Protein AF-A0A9J5Z2R6-F1 (afdb_monomer_lite)

Foldseek 3Di:
DVVVLVVQVVCCVVVVDQGWDWADDPPDPGTDIPPDDVSNVVVVVVLVPDDPCVNPVPDDDPDPPDD

Organism: Solanum commersonii (NCBI:txid4109)

Structure (mmCIF, N/CA/C/O backbone):
data_AF-A0A9J5Z2R6-F1
#
_entry.id   AF-A0A9J5Z2R6-F1
#
loop_
_atom_site.group_PDB
_atom_site.id
_atom_site.type_symbol
_atom_site.label_atom_id
_atom_site.label_alt_id
_atom_site.label_comp_id
_atom_site.label_asym_id
_atom_site.label_entity_id
_atom_site.label_seq_id
_atom_site.pdbx_PDB_ins_code
_atom_site.Cartn_x
_atom_site.Cartn_y
_atom_site.Cartn_z
_atom_site.occupancy
_atom_site.B_iso_or_equiv
_atom_site.auth_seq_id
_atom_site.auth_comp_id
_atom_site.auth_asym_id
_atom_site.auth_atom_id
_atom_site.pdbx_PDB_model_num
ATOM 1 N N . MET A 1 1 ? 10.952 1.083 -9.227 1.00 70.75 1 MET A N 1
ATOM 2 C CA . MET A 1 1 ? 9.547 0.608 -9.173 1.00 70.75 1 MET A CA 1
ATOM 3 C C . MET A 1 1 ? 9.401 -0.797 -8.586 1.00 70.75 1 MET A C 1
ATOM 5 O O . MET A 1 1 ? 8.644 -0.947 -7.639 1.00 70.75 1 MET A O 1
ATOM 9 N N . LYS A 1 2 ? 10.143 -1.806 -9.082 1.00 80.50 2 LYS A N 1
ATOM 10 C CA . LYS A 1 2 ? 10.059 -3.201 -8.594 1.00 80.50 2 LYS A CA 1
ATOM 11 C C . LYS A 1 2 ? 10.258 -3.344 -7.074 1.00 80.50 2 LYS A C 1
ATOM 13 O O . LYS A 1 2 ? 9.530 -4.096 -6.445 1.00 80.50 2 LYS A O 1
ATOM 18 N N . GLY A 1 3 ? 11.193 -2.586 -6.490 1.00 90.12 3 GLY A N 1
ATOM 19 C CA . GLY A 1 3 ? 11.458 -2.619 -5.045 1.00 90.12 3 GLY A CA 1
ATOM 20 C C . GLY A 1 3 ? 10.270 -2.179 -4.182 1.00 90.12 3 GLY A C 1
ATOM 21 O O . GLY A 1 3 ? 9.914 -2.890 -3.251 1.00 90.12 3 GLY A O 1
ATOM 22 N N . LEU A 1 4 ? 9.620 -1.059 -4.527 1.00 90.12 4 LEU A N 1
ATOM 23 C CA . LEU A 1 4 ? 8.455 -0.558 -3.788 1.00 90.12 4 LEU A CA 1
ATOM 24 C C . LEU A 1 4 ? 7.287 -1.546 -3.856 1.00 90.12 4 LEU A C 1
ATOM 26 O O . LEU A 1 4 ? 6.734 -1.892 -2.825 1.00 90.12 4 LEU A O 1
ATOM 30 N N . LEU A 1 5 ? 6.971 -2.058 -5.050 1.00 92.19 5 LEU A N 1
ATOM 31 C CA . LEU A 1 5 ? 5.888 -3.033 -5.223 1.00 92.19 5 LEU A CA 1
ATOM 32 C C . LEU A 1 5 ? 6.150 -4.336 -4.456 1.00 92.19 5 LEU A C 1
ATOM 34 O O . LEU A 1 5 ? 5.236 -4.862 -3.833 1.00 92.19 5 LEU A O 1
ATOM 38 N N . LYS A 1 6 ? 7.401 -4.822 -4.441 1.00 94.94 6 LYS A N 1
ATOM 39 C CA . LYS A 1 6 ? 7.782 -5.989 -3.632 1.00 94.94 6 LYS A CA 1
ATOM 40 C C . LYS A 1 6 ? 7.565 -5.726 -2.142 1.00 94.94 6 LYS A C 1
ATOM 42 O O . LYS A 1 6 ? 7.031 -6.576 -1.447 1.00 94.94 6 LYS A O 1
ATOM 47 N N . LYS A 1 7 ? 7.952 -4.543 -1.654 1.00 94.75 7 LYS A N 1
ATOM 48 C CA . LYS A 1 7 ? 7.747 -4.156 -0.252 1.00 94.75 7 LYS A CA 1
ATOM 49 C C . LYS A 1 7 ? 6.266 -4.009 0.101 1.00 94.75 7 LYS A C 1
ATOM 51 O O . LYS A 1 7 ? 5.878 -4.433 1.183 1.00 94.75 7 LYS A O 1
ATOM 56 N N . SER A 1 8 ? 5.446 -3.478 -0.807 1.00 94.44 8 SER A N 1
ATOM 57 C CA . SER A 1 8 ? 3.988 -3.430 -0.641 1.00 94.44 8 SER A CA 1
ATOM 58 C C . SER A 1 8 ? 3.382 -4.830 -0.518 1.00 94.44 8 SER A C 1
ATOM 60 O O . SER A 1 8 ? 2.526 -5.048 0.335 1.00 94.44 8 SER A O 1
ATOM 62 N N . ASP A 1 9 ? 3.842 -5.781 -1.333 1.00 95.31 9 ASP A N 1
ATOM 63 C CA . ASP A 1 9 ? 3.378 -7.172 -1.294 1.00 95.31 9 ASP A CA 1
ATOM 64 C C . ASP A 1 9 ? 3.849 -7.919 -0.033 1.00 95.31 9 ASP A C 1
ATOM 66 O O . ASP A 1 9 ? 3.059 -8.612 0.608 1.00 95.31 9 ASP A O 1
ATOM 70 N N . GLU A 1 10 ? 5.103 -7.703 0.385 1.00 97.00 10 GLU A N 1
ATOM 71 C CA . GLU A 1 10 ? 5.642 -8.207 1.656 1.00 97.00 10 GLU A CA 1
ATOM 72 C C . GLU A 1 10 ? 4.830 -7.681 2.850 1.00 97.00 10 GLU A C 1
ATOM 74 O O . GLU A 1 10 ? 4.433 -8.471 3.699 1.00 97.00 10 GLU A O 1
ATOM 79 N N . LEU A 1 11 ? 4.528 -6.377 2.907 1.00 95.38 11 LEU A N 1
ATOM 80 C CA . LEU A 1 11 ? 3.719 -5.777 3.978 1.00 95.38 11 LEU A CA 1
ATOM 81 C C . LEU A 1 11 ? 2.302 -6.343 4.019 1.00 95.38 11 LEU A C 1
ATOM 83 O O . LEU A 1 11 ? 1.828 -6.742 5.080 1.00 95.38 11 LEU A O 1
ATOM 87 N N . LYS A 1 12 ? 1.644 -6.405 2.857 1.00 95.06 12 LYS A N 1
ATOM 88 C CA . LYS A 1 12 ? 0.312 -6.997 2.727 1.00 95.06 12 LYS A CA 1
ATOM 89 C C . LYS A 1 12 ? 0.301 -8.431 3.264 1.00 95.06 12 LYS A C 1
ATOM 91 O O . LYS A 1 12 ? -0.593 -8.786 4.018 1.00 95.06 12 LYS A O 1
ATOM 96 N N . THR A 1 13 ? 1.296 -9.235 2.886 1.00 96.19 13 THR A N 1
ATOM 97 C CA . THR A 1 13 ? 1.356 -10.667 3.216 1.00 96.19 13 THR A CA 1
ATOM 98 C C . THR A 1 13 ? 1.762 -10.924 4.666 1.00 96.19 13 THR A C 1
ATOM 100 O O . THR A 1 13 ? 1.160 -11.760 5.328 1.00 96.19 13 THR A O 1
ATOM 103 N N . LEU A 1 14 ? 2.784 -10.229 5.172 1.00 98.12 14 LEU A N 1
ATOM 104 C CA . LEU A 1 14 ? 3.340 -10.480 6.506 1.00 98.12 14 LEU A CA 1
ATOM 105 C C . LEU A 1 14 ? 2.492 -9.880 7.627 1.00 98.12 14 LEU A C 1
ATOM 107 O O . LEU A 1 14 ? 2.496 -10.410 8.735 1.00 98.12 14 LEU A O 1
ATOM 111 N N . CYS A 1 15 ? 1.806 -8.769 7.360 1.00 96.00 15 CYS A N 1
ATOM 112 C CA . CYS A 1 15 ? 1.013 -8.069 8.368 1.00 96.00 15 CYS A CA 1
ATOM 113 C C . CYS A 1 15 ? -0.497 -8.294 8.219 1.00 96.00 15 CYS A C 1
ATOM 115 O O . CYS A 1 15 ? -1.236 -7.817 9.072 1.00 96.00 15 CYS A O 1
ATOM 117 N N . ASP A 1 16 ? -0.942 -8.983 7.163 1.00 95.00 16 ASP A N 1
ATOM 118 C CA . ASP A 1 16 ? -2.359 -9.191 6.827 1.00 95.00 16 ASP A CA 1
ATOM 119 C C . ASP A 1 16 ? -3.167 -7.878 6.801 1.00 95.00 16 ASP A C 1
ATOM 121 O O . ASP A 1 16 ? -4.198 -7.710 7.450 1.00 95.00 16 ASP A O 1
ATOM 125 N N . VAL A 1 17 ? -2.645 -6.891 6.067 1.00 91.94 17 VAL A N 1
ATOM 126 C CA . VAL A 1 17 ? -3.244 -5.552 5.951 1.00 91.94 17 VAL A CA 1
ATOM 127 C C . VAL A 1 17 ? -3.585 -5.202 4.506 1.00 91.94 17 VAL A C 1
ATOM 129 O O . VAL A 1 17 ? -2.922 -5.627 3.559 1.00 91.94 17 VAL A O 1
ATOM 132 N N . GLU A 1 18 ? -4.607 -4.361 4.323 1.00 92.00 18 GLU A N 1
ATOM 133 C CA . GLU A 1 18 ? -4.942 -3.791 3.016 1.00 92.00 18 GLU A CA 1
ATOM 134 C C . GLU A 1 18 ? -3.862 -2.771 2.609 1.00 92.00 18 GLU A C 1
ATOM 136 O O . GLU A 1 18 ? -3.700 -1.729 3.244 1.00 92.00 18 GLU A O 1
ATOM 141 N N . VAL A 1 19 ? -3.113 -3.070 1.541 1.00 94.38 19 VAL A N 1
ATOM 142 C CA . VAL A 1 19 ? -2.083 -2.179 0.981 1.00 94.38 19 VAL A CA 1
ATOM 143 C C . VAL A 1 19 ? -2.456 -1.799 -0.445 1.00 94.38 19 VAL A C 1
ATOM 145 O O . VAL A 1 19 ? -2.599 -2.665 -1.308 1.00 94.38 19 VAL A O 1
ATOM 148 N N . ALA A 1 20 ? -2.545 -0.495 -0.705 1.00 94.94 20 ALA A N 1
ATOM 149 C CA . ALA A 1 20 ? -2.722 0.067 -2.039 1.00 94.94 20 ALA A CA 1
ATOM 150 C C . ALA A 1 20 ? -1.511 0.928 -2.416 1.00 94.94 20 ALA A C 1
ATOM 152 O O . ALA A 1 20 ? -0.984 1.685 -1.602 1.00 94.94 20 ALA A O 1
ATOM 153 N N . THR A 1 21 ? -1.048 0.825 -3.661 1.00 94.56 21 THR A N 1
ATOM 154 C CA . THR A 1 21 ? 0.070 1.638 -4.166 1.00 94.56 21 THR A CA 1
ATOM 155 C C . THR A 1 21 ? -0.245 2.171 -5.558 1.00 94.56 21 THR A C 1
ATOM 157 O O . THR A 1 21 ? -0.693 1.420 -6.425 1.00 94.56 21 THR A O 1
ATOM 160 N N . VAL A 1 22 ? 0.019 3.463 -5.770 1.00 93.06 22 VAL A N 1
ATOM 161 C CA . VAL A 1 22 ? -0.126 4.160 -7.056 1.00 93.06 22 VAL A CA 1
ATOM 162 C C . VAL A 1 22 ? 1.208 4.807 -7.404 1.00 93.06 22 VAL A C 1
ATOM 164 O O . VAL A 1 22 ? 1.765 5.545 -6.595 1.00 93.06 22 VAL A O 1
ATOM 167 N N . ILE A 1 23 ? 1.732 4.522 -8.597 1.00 91.06 23 ILE A N 1
ATOM 168 C CA . ILE A 1 23 ? 3.024 5.039 -9.061 1.00 91.06 23 ILE A CA 1
ATOM 169 C C . ILE A 1 23 ? 2.836 5.670 -10.437 1.00 91.06 23 ILE A C 1
ATOM 171 O O . ILE A 1 23 ? 2.585 4.969 -11.420 1.00 91.06 23 ILE A O 1
ATOM 175 N N . TYR A 1 24 ? 2.999 6.988 -10.505 1.00 90.81 24 TY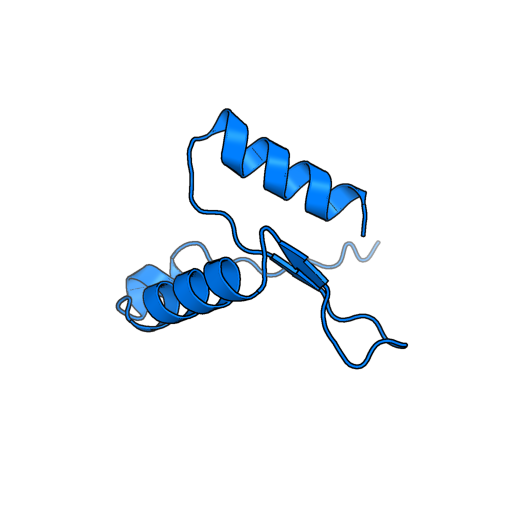R A N 1
ATOM 176 C CA . TYR A 1 24 ? 3.048 7.730 -11.762 1.00 90.81 24 TYR A CA 1
ATOM 177 C C . TYR A 1 24 ? 4.480 7.737 -12.297 1.00 90.81 24 TYR A C 1
ATOM 179 O O . TYR A 1 24 ? 5.433 7.942 -11.545 1.00 90.81 24 TYR A O 1
ATOM 187 N N . GLY A 1 25 ? 4.636 7.476 -13.594 1.00 86.75 25 GLY A N 1
ATOM 188 C CA . GLY A 1 25 ? 5.919 7.561 -14.287 1.00 86.75 25 GLY A CA 1
ATOM 189 C C . GLY A 1 25 ? 5.895 8.697 -15.310 1.00 86.75 25 GLY A C 1
ATOM 190 O O . GLY A 1 25 ? 4.853 8.911 -15.922 1.00 86.75 25 GLY A O 1
ATOM 191 N N . PRO A 1 26 ? 7.024 9.382 -15.562 1.00 86.62 26 PRO A N 1
ATOM 192 C CA . PRO A 1 26 ? 7.073 10.551 -16.451 1.00 86.62 26 PRO A CA 1
ATOM 193 C C . PRO A 1 26 ? 6.702 10.249 -17.913 1.00 86.62 26 PRO A C 1
ATOM 195 O O . PRO A 1 26 ? 6.374 11.158 -18.663 1.00 86.62 26 PRO A O 1
ATOM 198 N N . TYR A 1 27 ? 6.732 8.977 -18.316 1.00 87.19 27 TYR A N 1
ATOM 199 C CA . TYR A 1 27 ? 6.490 8.539 -19.695 1.00 87.19 27 TYR A CA 1
ATOM 200 C C . TYR A 1 27 ? 5.258 7.635 -19.833 1.00 87.19 27 TYR A C 1
ATOM 202 O O . TYR A 1 27 ? 5.135 6.904 -20.815 1.00 87.19 27 TYR A O 1
ATOM 210 N N . LYS A 1 28 ? 4.368 7.608 -18.830 1.00 86.06 28 LYS A N 1
ATOM 211 C CA . LYS A 1 28 ? 3.156 6.780 -18.855 1.00 86.06 28 LYS A CA 1
ATOM 212 C C . LYS A 1 28 ? 1.921 7.578 -18.472 1.00 86.06 28 LYS A C 1
ATOM 214 O O . LYS A 1 28 ? 1.876 8.163 -17.399 1.00 86.06 28 LYS A O 1
ATOM 219 N N . ASN A 1 29 ? 0.903 7.506 -19.329 1.00 86.44 29 ASN A N 1
ATOM 220 C CA . ASN A 1 29 ? -0.398 8.132 -19.085 1.00 86.44 29 ASN A CA 1
ATOM 221 C C . ASN A 1 29 ? -1.174 7.432 -17.965 1.00 86.44 29 ASN A C 1
ATOM 223 O O . ASN A 1 29 ? -1.881 8.082 -17.202 1.00 86.44 29 ASN A O 1
ATOM 227 N N . GLU A 1 30 ? -1.036 6.109 -17.852 1.00 90.19 30 GLU A N 1
ATOM 228 C CA . GLU A 1 30 ? -1.655 5.351 -16.769 1.00 90.19 30 GLU A CA 1
ATOM 229 C C . GLU A 1 30 ? -0.647 5.045 -15.655 1.00 90.19 30 GLU A C 1
ATOM 231 O O . GLU A 1 30 ? 0.477 4.609 -15.945 1.00 90.19 30 GLU A O 1
ATOM 236 N N . PRO A 1 31 ? -1.035 5.222 -14.379 1.00 91.44 31 PRO A N 1
ATOM 237 C CA . PRO A 1 31 ? -0.191 4.834 -13.267 1.00 91.44 31 PRO A CA 1
ATOM 238 C C . PRO A 1 31 ? -0.115 3.315 -13.146 1.00 91.44 31 PRO A C 1
ATOM 240 O O . PRO A 1 31 ? -1.050 2.579 -13.471 1.00 91.44 31 PRO A O 1
ATOM 243 N N . TYR A 1 32 ? 0.980 2.845 -12.563 1.00 91.50 32 TYR A N 1
ATOM 244 C CA . TYR A 1 32 ? 1.016 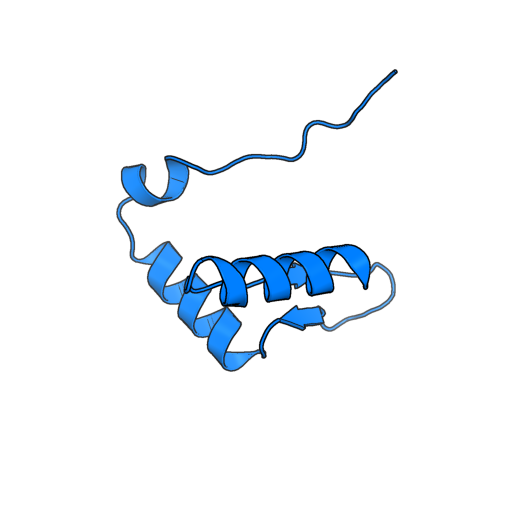1.495 -12.029 1.00 91.50 32 TYR A CA 1
ATOM 245 C C . TYR A 1 32 ? 0.214 1.438 -10.736 1.00 91.50 32 TYR A C 1
ATOM 247 O O . TYR A 1 32 ? 0.400 2.265 -9.842 1.00 91.50 32 TYR A O 1
ATOM 255 N N . THR A 1 33 ? -0.641 0.430 -10.635 1.00 93.88 33 THR A N 1
ATOM 256 C CA . THR A 1 33 ? -1.492 0.188 -9.472 1.00 93.88 33 THR A CA 1
ATOM 257 C C . THR A 1 33 ? -1.210 -1.193 -8.907 1.00 93.88 33 THR A C 1
ATOM 259 O O . THR A 1 33 ? -1.183 -2.163 -9.664 1.00 93.88 33 THR A O 1
ATOM 262 N N . PHE A 1 34 ? -1.058 -1.290 -7.591 1.00 94.38 34 PHE A N 1
ATOM 263 C CA . PHE A 1 34 ? -1.010 -2.558 -6.867 1.00 94.38 34 PHE A CA 1
ATOM 264 C C . PHE A 1 34 ? -2.070 -2.563 -5.761 1.00 94.38 34 PHE A C 1
ATOM 266 O O . PHE A 1 34 ? -2.148 -1.570 -5.035 1.00 94.38 34 PHE A O 1
ATOM 273 N N . PRO A 1 35 ? -2.839 -3.655 -5.593 1.00 93.31 35 PRO A N 1
ATOM 274 C CA . PRO A 1 35 ? -2.715 -4.932 -6.312 1.00 93.31 35 PRO A CA 1
ATOM 275 C C . PRO A 1 35 ? -3.368 -4.934 -7.704 1.00 93.31 35 PRO A C 1
ATOM 277 O O . PRO A 1 35 ? -2.870 -5.591 -8.611 1.00 93.31 35 PRO A O 1
ATOM 280 N N . ASN A 1 36 ? -4.438 -4.167 -7.900 1.00 93.94 36 ASN A N 1
ATOM 281 C CA . ASN A 1 36 ? -5.049 -3.887 -9.202 1.00 93.94 36 ASN A CA 1
ATOM 282 C C . ASN A 1 36 ? -5.844 -2.570 -9.124 1.00 93.94 36 ASN A C 1
ATOM 284 O O . ASN A 1 36 ? -5.985 -2.001 -8.039 1.00 93.94 36 ASN A O 1
ATOM 288 N N . LYS A 1 37 ? -6.354 -2.081 -10.262 1.00 94.31 37 LYS A N 1
ATOM 289 C CA . LYS A 1 37 ? -7.045 -0.783 -10.345 1.00 94.31 37 LYS A CA 1
ATOM 290 C C . LYS A 1 37 ? -8.276 -0.701 -9.430 1.00 94.31 37 LYS A C 1
ATOM 292 O O . LYS A 1 37 ? -8.439 0.309 -8.746 1.00 94.31 37 LYS A O 1
ATOM 297 N N . ASP A 1 38 ? -9.099 -1.747 -9.378 1.00 95.12 38 ASP A N 1
ATOM 298 C CA . ASP A 1 38 ? -10.358 -1.745 -8.621 1.00 95.12 38 ASP A CA 1
ATOM 299 C C . ASP A 1 38 ? -10.124 -1.769 -7.113 1.00 95.12 38 ASP A C 1
ATOM 301 O O . ASP A 1 38 ? -10.698 -0.964 -6.379 1.00 95.12 38 ASP A O 1
ATOM 305 N N . VAL A 1 39 ? -9.223 -2.641 -6.647 1.00 94.62 39 VAL A N 1
ATOM 306 C CA . VAL A 1 39 ? -8.860 -2.718 -5.226 1.00 94.62 39 VAL A CA 1
ATOM 307 C C . VAL A 1 39 ? -8.270 -1.392 -4.776 1.00 94.62 39 VAL A C 1
ATOM 309 O O . VAL A 1 39 ? -8.746 -0.829 -3.799 1.00 94.62 39 VAL A O 1
ATOM 312 N N . VAL A 1 40 ? -7.315 -0.842 -5.533 1.00 95.75 40 VAL A N 1
ATOM 313 C CA . VAL A 1 40 ? -6.719 0.464 -5.230 1.00 95.75 40 VAL A CA 1
ATOM 314 C C . VAL A 1 40 ? -7.792 1.542 -5.124 1.00 95.75 40 VAL A C 1
ATOM 316 O O . VAL A 1 40 ? -7.830 2.274 -4.136 1.00 95.75 40 VAL A O 1
ATOM 319 N N . ARG A 1 41 ? -8.692 1.634 -6.109 1.00 95.38 41 ARG A N 1
ATOM 320 C CA . ARG A 1 41 ? -9.775 2.623 -6.103 1.00 95.38 41 ARG A CA 1
ATOM 321 C C . ARG A 1 41 ? -10.642 2.494 -4.851 1.00 95.38 41 ARG A C 1
ATOM 323 O O . ARG A 1 41 ? -10.895 3.503 -4.195 1.00 95.38 41 ARG A O 1
ATOM 330 N N . ASN A 1 42 ? -11.046 1.277 -4.500 1.00 96.06 42 ASN A N 1
ATOM 331 C CA . ASN A 1 42 ? -11.866 1.016 -3.320 1.00 96.06 42 ASN A CA 1
ATOM 332 C C . ASN A 1 42 ? -11.131 1.365 -2.020 1.00 96.06 42 ASN A C 1
ATOM 334 O O . ASN A 1 42 ? -11.720 2.018 -1.160 1.00 96.06 42 ASN A O 1
ATOM 338 N N . THR A 1 43 ? -9.843 1.025 -1.894 1.00 95.00 43 THR A N 1
ATOM 339 C CA . THR A 1 43 ? -9.016 1.417 -0.741 1.00 95.00 43 THR A CA 1
ATOM 340 C C . THR A 1 43 ? -8.981 2.936 -0.577 1.00 95.00 43 THR A C 1
ATOM 342 O O . THR A 1 43 ? -9.173 3.447 0.524 1.00 95.00 43 THR A O 1
ATOM 345 N N . PHE A 1 44 ? -8.793 3.684 -1.671 1.00 93.56 44 PHE A N 1
ATOM 346 C CA . PHE A 1 44 ? -8.777 5.150 -1.630 1.00 93.56 44 PHE A CA 1
ATOM 347 C C . PHE A 1 44 ? -10.140 5.763 -1.294 1.00 93.56 44 PHE A C 1
ATOM 349 O O . PHE A 1 44 ? -10.176 6.786 -0.612 1.00 93.56 44 PHE A O 1
ATOM 356 N N . ILE A 1 45 ? -11.246 5.169 -1.754 1.00 95.69 45 ILE A N 1
ATOM 357 C CA . ILE A 1 45 ? -12.601 5.606 -1.383 1.00 95.69 45 ILE A CA 1
ATOM 358 C C . ILE A 1 45 ? -12.800 5.433 0.125 1.00 95.69 45 ILE A C 1
ATOM 360 O O . ILE A 1 45 ? -13.035 6.428 0.808 1.00 95.69 45 ILE A O 1
ATOM 364 N N . LYS A 1 46 ? -12.567 4.224 0.656 1.00 94.62 46 LYS A N 1
ATOM 365 C CA . LYS A 1 46 ? -12.650 3.948 2.100 1.00 94.62 46 LYS A CA 1
ATOM 366 C C . LYS A 1 46 ? -11.771 4.908 2.904 1.00 94.62 46 LYS A C 1
ATOM 368 O O . LYS A 1 46 ? -12.209 5.472 3.898 1.00 94.62 46 LYS A O 1
ATOM 373 N N . PHE A 1 47 ? -10.535 5.142 2.453 1.00 92.38 47 PHE A N 1
ATOM 374 C CA . PHE A 1 47 ? -9.606 6.063 3.112 1.00 92.38 47 PHE A CA 1
ATOM 375 C C . PHE A 1 47 ? -10.108 7.515 3.126 1.00 92.38 47 PHE A C 1
ATOM 377 O O . PHE A 1 47 ? -9.888 8.233 4.101 1.00 92.38 47 PHE A O 1
ATOM 384 N N . LYS A 1 48 ? -10.785 7.967 2.061 1.00 92.50 48 LYS A N 1
ATOM 385 C CA . LYS A 1 48 ? -11.382 9.310 1.993 1.00 92.50 48 LYS A CA 1
ATOM 386 C C . LYS A 1 48 ? -12.610 9.463 2.887 1.00 92.50 48 LYS A C 1
ATOM 388 O O . LYS A 1 48 ? -12.838 10.571 3.365 1.00 92.50 48 LYS A O 1
ATOM 393 N N . GLU A 1 49 ? -13.358 8.387 3.102 1.00 95.50 49 GLU A N 1
ATOM 394 C CA . GLU A 1 49 ? -14.533 8.347 3.982 1.00 95.50 49 GLU A CA 1
ATOM 395 C C . GLU A 1 49 ? -14.160 8.343 5.474 1.00 95.50 49 GLU A C 1
ATOM 397 O O . GLU A 1 49 ? -14.993 8.666 6.320 1.00 95.50 49 GLU A O 1
ATOM 402 N N . LEU A 1 50 ? -12.902 8.035 5.819 1.00 93.69 50 LEU A N 1
ATOM 403 C CA . LEU A 1 50 ? -12.424 8.137 7.197 1.00 93.69 50 LEU A CA 1
ATOM 404 C C . LEU A 1 50 ? -12.426 9.599 7.690 1.00 93.69 50 LEU A C 1
ATOM 406 O O . LEU A 1 50 ? -12.042 10.508 6.945 1.00 93.69 50 LEU A O 1
ATOM 410 N N . PRO A 1 51 ? -12.746 9.838 8.980 1.00 96.06 51 PRO A N 1
ATOM 411 C CA . PRO A 1 51 ? -12.590 11.150 9.599 1.00 96.06 51 PRO A CA 1
ATOM 412 C C . PRO A 1 51 ? -11.175 11.708 9.413 1.00 96.06 51 PRO A C 1
ATOM 414 O O . PRO A 1 51 ? -10.193 10.969 9.520 1.00 96.06 51 PRO A O 1
ATOM 417 N N . THR A 1 52 ? -11.057 13.023 9.209 1.00 92.94 52 THR A N 1
ATOM 418 C CA . THR A 1 52 ? -9.778 13.698 8.915 1.00 92.94 52 THR A CA 1
ATOM 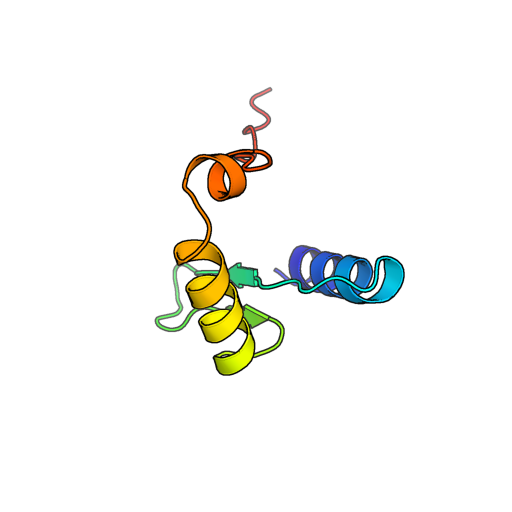419 C C . THR A 1 52 ? -8.664 13.329 9.896 1.00 92.94 52 THR A C 1
ATOM 421 O O . THR A 1 52 ? -7.553 13.044 9.458 1.00 92.94 52 THR A O 1
ATOM 424 N N . LEU A 1 53 ? -8.970 13.260 11.197 1.00 92.25 53 LEU A N 1
ATOM 425 C CA . LEU A 1 53 ? -8.000 12.896 12.232 1.00 92.25 53 LEU A CA 1
ATOM 426 C C . LEU A 1 53 ? -7.428 11.484 12.028 1.00 92.25 53 LEU A C 1
ATOM 428 O O . LEU A 1 53 ? -6.223 11.281 12.146 1.00 92.25 53 LEU A O 1
ATOM 432 N N . ASN A 1 54 ? -8.277 10.515 11.678 1.00 91.56 54 ASN A N 1
ATOM 433 C CA . ASN A 1 54 ? -7.849 9.141 11.405 1.00 91.56 54 ASN A CA 1
ATOM 434 C C . ASN A 1 54 ? -7.021 9.068 10.122 1.00 91.56 54 ASN A C 1
ATOM 436 O O . ASN A 1 54 ? -6.038 8.332 10.061 1.00 91.56 54 ASN A O 1
ATOM 440 N N . ARG A 1 55 ? -7.391 9.869 9.118 1.00 89.31 55 ARG A N 1
ATOM 441 C CA . ARG A 1 55 ? -6.706 9.923 7.828 1.00 89.31 55 ARG A CA 1
ATOM 442 C C . ARG A 1 55 ? -5.275 10.457 7.943 1.00 89.31 55 ARG A C 1
ATOM 444 O O . ARG A 1 55 ? -4.382 9.939 7.280 1.00 89.31 55 ARG A O 1
ATOM 451 N N . SER A 1 56 ? -5.046 11.479 8.769 1.00 88.31 56 SER A N 1
ATOM 452 C CA . SER A 1 56 ? -3.732 12.122 8.906 1.00 88.31 56 SER A CA 1
ATOM 453 C C . SER A 1 56 ? -2.837 11.509 9.983 1.00 88.31 56 SER A C 1
ATOM 455 O O . SER A 1 56 ? -1.643 11.790 9.984 1.00 88.31 56 SER A O 1
ATOM 457 N N . LYS A 1 57 ? -3.378 10.673 10.883 1.00 89.62 57 LYS A N 1
ATOM 458 C CA . LYS A 1 57 ? -2.669 10.155 12.070 1.00 89.62 57 LYS A CA 1
ATOM 459 C C . LYS A 1 57 ? -1.300 9.536 11.766 1.00 89.62 57 LYS A C 1
ATOM 461 O O . LYS A 1 57 ? -0.375 9.727 12.543 1.00 89.62 57 LYS A O 1
ATOM 466 N N . ASN A 1 58 ? -1.187 8.804 10.656 1.00 87.19 58 ASN A N 1
ATOM 467 C CA . ASN A 1 58 ? 0.033 8.093 10.254 1.00 87.19 58 ASN A CA 1
ATOM 468 C C . ASN A 1 58 ? 0.520 8.508 8.854 1.00 87.19 58 ASN A C 1
ATOM 470 O O . ASN A 1 58 ? 1.201 7.737 8.178 1.00 87.19 58 ASN A O 1
ATOM 474 N N . MET A 1 59 ? 0.115 9.686 8.369 1.00 88.44 59 MET A N 1
ATOM 475 C CA . MET A 1 59 ? 0.517 10.145 7.044 1.00 88.44 59 MET A CA 1
ATOM 476 C C . MET A 1 59 ? 1.946 10.684 7.110 1.00 88.44 59 MET A C 1
ATOM 478 O O . MET A 1 59 ? 2.213 11.654 7.812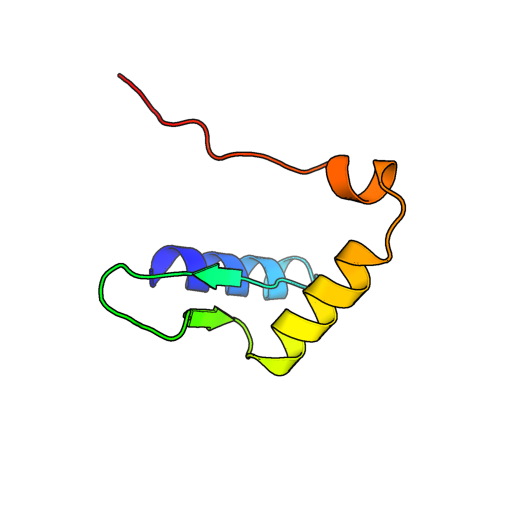 1.00 88.44 59 MET A O 1
ATOM 482 N N . VAL A 1 60 ? 2.852 10.054 6.370 1.00 83.62 60 VAL A N 1
ATOM 483 C CA . VAL A 1 60 ? 4.258 10.456 6.292 1.00 83.62 60 VAL A CA 1
ATOM 484 C C . VAL A 1 60 ? 4.597 10.879 4.871 1.00 83.62 60 VAL A C 1
ATOM 486 O O . VAL A 1 60 ? 4.186 10.244 3.898 1.00 83.62 60 VAL A O 1
ATOM 489 N N . THR A 1 61 ? 5.356 11.959 4.742 1.00 84.44 61 THR A N 1
ATOM 490 C CA . THR A 1 61 ? 6.046 12.305 3.500 1.00 84.44 61 THR A CA 1
ATOM 491 C C . THR A 1 61 ? 7.440 11.708 3.553 1.00 84.44 61 THR A C 1
ATOM 493 O O . THR A 1 61 ? 8.074 11.716 4.606 1.00 84.44 61 THR A O 1
ATOM 496 N N . ARG A 1 62 ? 7.935 11.180 2.429 1.00 70.25 62 ARG A N 1
ATOM 497 C CA . ARG A 1 62 ? 9.338 10.773 2.354 1.00 70.25 62 ARG A CA 1
ATOM 498 C C . ARG A 1 62 ? 10.194 12.024 2.547 1.00 70.25 62 ARG A C 1
ATOM 500 O O . ARG A 1 62 ? 10.142 12.912 1.704 1.00 70.25 62 ARG A O 1
ATOM 507 N N . GLU A 1 63 ? 10.960 12.076 3.630 1.00 71.50 63 GLU A N 1
ATOM 508 C CA . GLU A 1 63 ? 12.017 13.072 3.777 1.00 71.50 63 GLU A CA 1
ATOM 509 C C . GLU A 1 63 ? 13.038 12.835 2.659 1.00 71.50 63 GLU A C 1
ATOM 511 O O . GLU A 1 63 ? 13.485 11.702 2.426 1.00 71.50 63 GLU A O 1
ATOM 516 N N . GLU A 1 64 ? 13.347 13.880 1.893 1.00 58.94 64 GLU A N 1
ATOM 517 C CA . GLU A 1 64 ? 14.478 13.804 0.982 1.00 58.94 64 GLU A CA 1
ATOM 518 C C . GLU A 1 64 ? 15.742 13.733 1.834 1.00 58.94 64 GLU A C 1
ATOM 520 O O . GLU A 1 64 ? 16.002 14.605 2.657 1.00 58.94 64 GLU A O 1
ATOM 525 N N . PHE A 1 65 ? 16.520 12.666 1.658 1.00 53.59 65 PHE A N 1
ATOM 526 C CA . PHE A 1 65 ? 17.877 12.605 2.185 1.00 53.59 65 PHE A CA 1
ATOM 527 C C . PHE A 1 65 ? 18.718 13.608 1.384 1.00 53.59 65 PHE A C 1
ATOM 529 O O . PHE A 1 65 ? 19.331 13.253 0.378 1.00 53.59 65 PHE A O 1
ATOM 536 N N . THR A 1 66 ? 18.698 1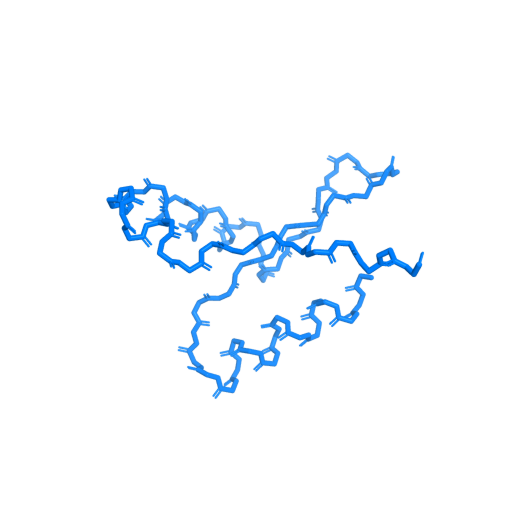4.875 1.783 1.00 50.31 66 THR A N 1
ATOM 537 C CA . THR A 1 66 ? 19.715 15.849 1.386 1.00 50.31 66 THR A CA 1
ATOM 538 C C . THR A 1 66 ? 20.923 15.639 2.288 1.00 50.31 66 THR A C 1
ATOM 540 O O . THR A 1 66 ? 20.838 15.876 3.493 1.00 50.31 66 THR A O 1
ATOM 543 N N . MET A 1 67 ? 22.006 15.112 1.705 1.00 41.03 67 MET A N 1
ATOM 544 C CA . MET A 1 67 ? 23.352 15.215 2.280 1.00 41.03 67 MET A CA 1
ATOM 545 C C . MET A 1 67 ? 23.818 16.667 2.270 1.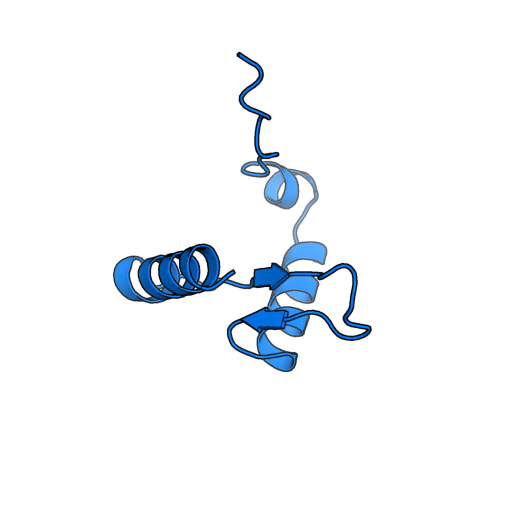00 41.03 67 MET A C 1
ATOM 547 O O . MET A 1 67 ? 23.465 17.376 1.299 1.00 41.03 67 MET A O 1
#

Radius of gyration: 13.66 Å; chains: 1; bounding box: 38×26×32 Å

Secondary structure (DSSP, 8-state):
-HHHHHHHHHHHHHHT----EEE--TT-SSPEEES-HHHHHHHHHHHHHS-HHHHHTT---------

Sequence (67 aa):
MKGLLKKSDELKTLCDVEVATVIYGPYKNEPYTFPNKDVVRNTFIKFKELPTLNRSKNMVTREEFTM

pLDDT: mean 88.86, std 11.19, range [41.03, 98.12]

InterPro domains:
  IPR002100 Transcription factor, MADS-box [PF00319] (2-34)
  IPR002100 Transcription factor, MADS-box [PS50066] (1-25)
  IPR036879 Transcription factor, MADS-box superfamily [G3DSA:3.40.1810.10] (1-66)
  IPR036879 Transcription factor, MADS-box superfamily [SSF55455] (2-65)